Protein AF-A0A2D4YF28-F1 (afdb_monomer_lite)

Radius of gyration: 13.94 Å; chains: 1; bounding box: 31×30×35 Å

Sequence (74 aa):
QPWVSDHTMRDVNLQAQVNTTKALFDNFWHEDWFAGGFVWKW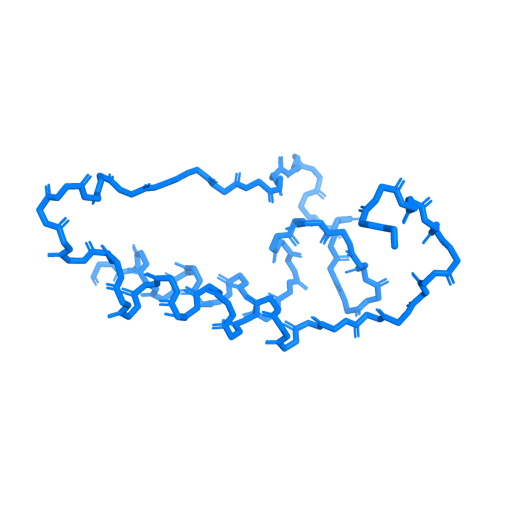FIMHDEVGGHDNPMFTPQNKPVEEVLREYYKN

pLDDT: mean 90.77, std 12.5, range [50.28, 98.62]

Secondary structure (DSSP, 8-state):
-TT---TT-----HHHHHHHHHHHHHHHTTSTT------S---S-GGGS--TT--SS--TTSHHHHHHHHHT--

Struc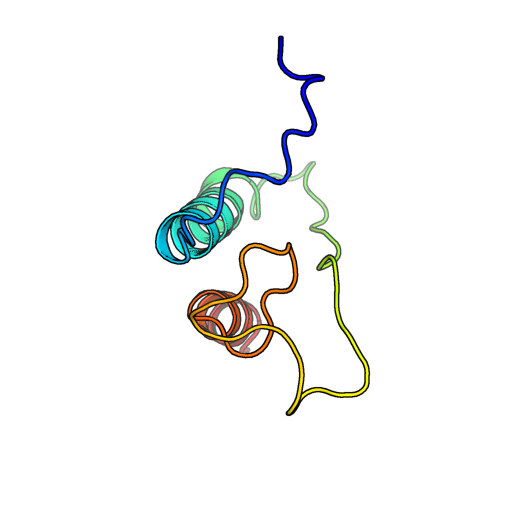ture (mmCIF, N/CA/C/O backbone):
data_AF-A0A2D4YF28-F1
#
_entry.id   AF-A0A2D4YF28-F1
#
loop_
_atom_site.group_PDB
_atom_site.id
_atom_site.type_symbol
_atom_site.label_atom_id
_atom_site.label_alt_id
_atom_site.label_comp_id
_atom_site.label_asym_id
_atom_site.label_entity_id
_atom_site.label_seq_id
_atom_site.pdbx_PDB_ins_code
_atom_site.Cartn_x
_atom_site.Cartn_y
_atom_site.Cartn_z
_atom_site.occupancy
_atom_site.B_iso_or_equiv
_atom_site.auth_seq_id
_atom_site.auth_comp_id
_atom_site.auth_asym_id
_atom_site.auth_atom_id
_atom_site.pdbx_PDB_model_num
ATOM 1 N N . GLN A 1 1 ? 17.981 16.744 2.867 1.00 50.28 1 GLN A N 1
ATOM 2 C CA . GLN A 1 1 ? 16.915 17.486 2.168 1.00 50.28 1 GLN A CA 1
ATOM 3 C C . GLN A 1 1 ? 15.834 16.486 1.747 1.00 50.28 1 GLN A C 1
ATOM 5 O O . GLN A 1 1 ? 16.025 15.833 0.733 1.00 50.28 1 GLN A O 1
ATOM 10 N N . PRO A 1 2 ? 14.747 16.283 2.514 1.00 51.03 2 PRO A N 1
ATOM 11 C CA . PRO A 1 2 ? 13.676 15.336 2.155 1.00 51.03 2 PRO A CA 1
ATOM 12 C C . PRO A 1 2 ? 12.872 15.726 0.896 1.00 51.03 2 PRO A C 1
ATOM 14 O O . PRO A 1 2 ? 12.052 14.946 0.435 1.00 51.03 2 PRO A O 1
ATOM 17 N N . TRP A 1 3 ? 13.107 16.919 0.338 1.00 76.00 3 TRP A N 1
ATOM 18 C CA . TRP A 1 3 ? 12.483 17.430 -0.891 1.00 76.00 3 TRP A CA 1
ATOM 19 C C . TRP A 1 3 ? 13.259 17.099 -2.172 1.00 76.00 3 TRP A C 1
ATOM 21 O O . TRP A 1 3 ? 12.852 17.502 -3.259 1.00 76.00 3 TRP A O 1
ATOM 31 N N . VAL A 1 4 ? 14.395 16.408 -2.060 1.00 64.19 4 VAL A N 1
ATOM 32 C CA . VAL A 1 4 ? 15.146 15.952 -3.228 1.00 64.19 4 VAL A CA 1
ATOM 33 C C . VAL A 1 4 ? 14.418 14.735 -3.796 1.00 64.19 4 VAL A C 1
ATOM 35 O O . VAL A 1 4 ? 14.602 13.613 -3.333 1.00 64.19 4 VAL A O 1
ATOM 38 N N . SER A 1 5 ? 13.556 14.969 -4.788 1.00 62.91 5 SER A N 1
ATOM 39 C CA . SER A 1 5 ? 12.959 13.925 -5.626 1.00 62.91 5 SER A CA 1
ATOM 40 C C . SER A 1 5 ? 13.988 13.464 -6.657 1.00 62.91 5 SER A C 1
ATOM 42 O O . SER A 1 5 ? 13.861 13.720 -7.856 1.00 62.91 5 SER A O 1
ATOM 44 N N . ASP A 1 6 ? 15.074 12.867 -6.174 1.00 63.38 6 ASP A N 1
ATOM 45 C CA . ASP A 1 6 ? 16.079 12.282 -7.045 1.00 63.38 6 ASP A CA 1
ATOM 46 C C . ASP A 1 6 ? 15.557 10.942 -7.572 1.00 63.38 6 ASP A C 1
ATOM 48 O O . ASP A 1 6 ? 15.553 9.919 -6.889 1.00 63.38 6 ASP A O 1
ATOM 52 N N . HIS A 1 7 ? 15.084 10.968 -8.815 1.00 61.28 7 HIS A N 1
ATOM 53 C CA . HIS A 1 7 ? 14.612 9.787 -9.530 1.00 61.28 7 HIS A CA 1
ATOM 54 C C . HIS A 1 7 ? 15.760 8.856 -9.974 1.00 61.28 7 HIS A C 1
ATOM 56 O O . HIS A 1 7 ? 15.510 7.886 -10.688 1.00 61.28 7 HIS A O 1
ATOM 62 N N . THR A 1 8 ? 17.016 9.130 -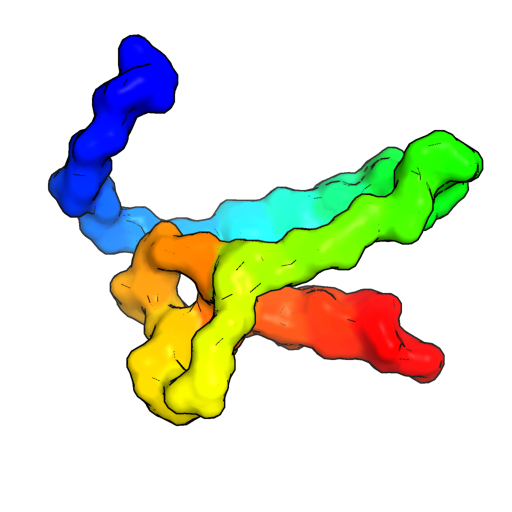9.591 1.00 65.06 8 THR A N 1
ATOM 63 C CA . THR A 1 8 ? 18.159 8.246 -9.869 1.00 65.06 8 THR A CA 1
ATOM 64 C C . THR A 1 8 ? 18.272 7.069 -8.901 1.00 65.06 8 THR A C 1
ATOM 66 O O . THR A 1 8 ? 18.971 6.107 -9.225 1.00 65.06 8 THR A O 1
ATOM 69 N N . MET A 1 9 ? 17.553 7.080 -7.768 1.00 61.88 9 MET A N 1
ATOM 70 C CA . MET A 1 9 ? 17.391 5.888 -6.927 1.00 61.88 9 MET A CA 1
ATOM 71 C C . MET A 1 9 ? 16.628 4.809 -7.707 1.00 61.88 9 MET A C 1
ATOM 73 O O . MET A 1 9 ? 15.408 4.862 -7.847 1.00 61.88 9 MET A O 1
ATOM 77 N N . ARG A 1 10 ? 17.373 3.835 -8.237 1.00 65.56 10 ARG A N 1
ATOM 78 C CA . ARG A 1 10 ? 16.848 2.688 -8.998 1.00 65.56 10 ARG A CA 1
ATOM 79 C C . ARG A 1 10 ? 16.611 1.449 -8.144 1.00 65.56 10 ARG A C 1
ATOM 81 O O . ARG A 1 10 ? 15.988 0.508 -8.624 1.00 65.56 10 ARG A O 1
ATOM 88 N N . ASP A 1 11 ? 17.114 1.437 -6.914 1.00 82.69 11 ASP A N 1
ATOM 89 C CA . ASP A 1 11 ? 17.043 0.254 -6.068 1.00 82.69 11 ASP A CA 1
ATOM 90 C C . ASP A 1 11 ? 15.605 0.023 -5.610 1.00 82.69 11 ASP A C 1
ATOM 92 O O . ASP A 1 11 ? 14.986 0.858 -4.944 1.00 82.69 11 ASP A O 1
ATOM 96 N N . VAL A 1 12 ? 15.067 -1.136 -5.976 1.00 90.56 12 VAL A N 1
ATOM 97 C CA . VAL A 1 12 ? 13.718 -1.533 -5.593 1.00 90.56 12 VAL A CA 1
ATOM 98 C C . VAL A 1 12 ? 13.779 -2.259 -4.255 1.00 90.56 12 VAL A C 1
ATOM 100 O O . VAL A 1 12 ? 14.426 -3.295 -4.119 1.00 90.56 12 VAL A O 1
ATOM 103 N N . ASN A 1 13 ? 13.069 -1.731 -3.257 1.00 94.56 13 ASN A N 1
ATOM 104 C CA . ASN A 1 13 ? 12.956 -2.355 -1.941 1.00 94.56 13 ASN A CA 1
ATOM 105 C C . ASN A 1 13 ? 11.517 -2.808 -1.665 1.00 94.56 13 ASN A C 1
ATOM 107 O O . ASN A 1 13 ? 10.756 -2.157 -0.949 1.00 94.56 13 ASN A O 1
ATOM 111 N N . LEU A 1 14 ? 11.148 -3.958 -2.231 1.00 96.75 14 LEU A N 1
ATOM 112 C CA . LEU A 1 14 ? 9.819 -4.552 -2.042 1.00 96.75 14 LEU A CA 1
ATOM 113 C C . LEU A 1 14 ? 9.553 -4.917 -0.575 1.00 96.75 14 LEU A C 1
ATOM 115 O O . LEU A 1 14 ? 8.426 -4.801 -0.092 1.00 96.75 14 LEU A O 1
ATOM 119 N N . GLN A 1 15 ? 10.595 -5.324 0.156 1.00 97.81 15 GLN A N 1
ATOM 120 C CA . GLN A 1 15 ? 10.465 -5.720 1.555 1.00 97.81 15 GLN A CA 1
ATOM 121 C C . GLN A 1 15 ? 10.119 -4.530 2.457 1.00 97.81 15 GLN A C 1
ATOM 123 O O . GLN A 1 15 ? 9.370 -4.690 3.417 1.00 97.81 15 GLN A O 1
ATOM 128 N N . ALA A 1 16 ? 10.603 -3.326 2.141 1.00 96.81 16 ALA A N 1
ATOM 129 C CA . ALA A 1 16 ? 10.206 -2.116 2.854 1.00 96.81 16 ALA A CA 1
ATOM 130 C C . ALA A 1 16 ? 8.701 -1.839 2.707 1.00 96.81 16 ALA A C 1
ATOM 132 O O . ALA A 1 16 ? 8.049 -1.487 3.690 1.00 96.81 16 ALA A O 1
ATOM 133 N N . GLN A 1 17 ? 8.127 -2.062 1.519 1.00 97.56 17 GLN A N 1
ATOM 134 C CA . GLN A 1 17 ? 6.684 -1.922 1.297 1.00 97.56 17 GLN A CA 1
ATOM 135 C C . GLN A 1 17 ? 5.898 -2.949 2.131 1.00 97.56 17 GLN A C 1
ATOM 137 O O . GLN A 1 17 ? 4.961 -2.582 2.832 1.00 97.56 17 GLN A O 1
ATOM 142 N N . VAL A 1 18 ? 6.343 -4.212 2.159 1.00 98.50 18 VAL A N 1
ATOM 143 C CA . VAL A 1 18 ? 5.754 -5.270 3.006 1.00 98.50 18 VAL A CA 1
ATOM 144 C C . VAL A 1 18 ? 5.811 -4.906 4.489 1.00 98.50 18 VAL A C 1
ATOM 146 O O . VAL A 1 18 ? 4.800 -4.971 5.186 1.00 98.50 18 VAL A O 1
ATOM 149 N N . ASN A 1 19 ? 6.990 -4.524 4.980 1.00 98.62 19 ASN A N 1
ATOM 150 C CA . ASN A 1 19 ? 7.212 -4.266 6.399 1.00 98.62 19 ASN A CA 1
ATOM 151 C C . ASN A 1 19 ? 6.412 -3.058 6.886 1.00 98.62 19 ASN A C 1
ATOM 153 O O . ASN A 1 19 ? 5.839 -3.106 7.969 1.00 98.62 19 ASN A O 1
ATOM 157 N N . THR A 1 20 ? 6.351 -1.988 6.093 1.00 97.69 20 THR A N 1
ATOM 158 C CA . THR A 1 20 ? 5.600 -0.781 6.466 1.00 97.69 20 THR A CA 1
ATOM 159 C C . THR A 1 20 ? 4.093 -1.019 6.452 1.00 97.69 20 THR A C 1
ATOM 161 O O . THR A 1 20 ? 3.412 -0.560 7.363 1.00 97.69 20 THR A O 1
ATOM 164 N N . THR A 1 21 ? 3.568 -1.785 5.490 1.00 97.88 21 THR A N 1
ATOM 165 C CA . THR A 1 21 ? 2.151 -2.176 5.485 1.00 97.88 21 THR A CA 1
ATOM 166 C C . THR A 1 21 ? 1.799 -3.067 6.676 1.00 97.88 21 THR A C 1
ATOM 168 O O . THR A 1 21 ? 0.802 -2.805 7.340 1.00 97.88 21 THR A O 1
ATOM 171 N N . LYS A 1 22 ? 2.632 -4.060 7.018 1.00 98.38 22 LYS A N 1
ATOM 172 C CA . LYS A 1 22 ? 2.424 -4.871 8.231 1.00 98.38 22 LYS A CA 1
ATOM 173 C C . LYS A 1 22 ? 2.476 -4.027 9.501 1.00 98.38 22 LYS A C 1
ATOM 175 O O . LYS A 1 22 ? 1.560 -4.094 10.303 1.00 98.38 22 LYS A O 1
ATOM 180 N N . ALA A 1 23 ? 3.484 -3.166 9.640 1.00 98.31 23 ALA A N 1
ATOM 181 C CA . ALA A 1 23 ? 3.586 -2.273 10.790 1.00 98.31 23 ALA A CA 1
ATOM 182 C C . ALA A 1 23 ? 2.372 -1.336 10.910 1.00 98.31 23 ALA A C 1
ATOM 184 O O . ALA A 1 23 ? 1.922 -1.078 12.023 1.00 98.31 23 ALA A O 1
ATOM 185 N N . LEU A 1 24 ? 1.815 -0.856 9.791 1.00 97.50 24 LEU A N 1
ATOM 186 C CA . LEU A 1 24 ? 0.574 -0.081 9.802 1.00 97.50 24 LEU A CA 1
ATOM 187 C C . LEU A 1 24 ? -0.583 -0.899 10.393 1.00 97.50 24 LEU A C 1
ATOM 189 O O . LEU A 1 24 ? -1.279 -0.415 11.286 1.00 97.50 24 LEU A O 1
ATOM 193 N N . PHE A 1 25 ? -0.755 -2.134 9.916 1.00 96.75 25 PHE A N 1
ATOM 194 C CA . PHE A 1 25 ? -1.795 -3.036 10.398 1.00 96.75 25 PHE A CA 1
ATOM 195 C C . PHE A 1 25 ? -1.632 -3.391 11.879 1.00 96.75 25 PHE A C 1
ATOM 197 O O . PHE A 1 25 ? -2.583 -3.281 12.650 1.00 96.75 25 PHE A O 1
ATOM 204 N N . ASP A 1 26 ? -0.418 -3.749 12.286 1.00 97.31 26 ASP A N 1
ATOM 205 C CA . ASP A 1 26 ? -0.128 -4.233 13.634 1.00 97.31 26 ASP A CA 1
ATOM 206 C C . ASP A 1 26 ? -0.258 -3.132 14.696 1.00 97.31 26 ASP A C 1
ATOM 208 O O . ASP A 1 26 ? -0.674 -3.413 15.816 1.00 97.31 26 ASP A O 1
ATOM 212 N N . ASN A 1 27 ? 0.104 -1.886 14.365 1.00 97.50 27 ASN A N 1
ATOM 213 C CA . ASN A 1 27 ? 0.207 -0.812 15.361 1.00 97.50 27 ASN A CA 1
ATOM 214 C C . ASN A 1 27 ? -0.987 0.141 15.384 1.00 97.50 27 ASN A C 1
ATOM 216 O O . ASN A 1 27 ? -1.231 0.749 16.418 1.00 97.50 27 ASN A O 1
ATOM 220 N N . PHE A 1 28 ? -1.690 0.329 14.263 1.00 97.00 28 PHE A N 1
ATOM 221 C CA . PHE A 1 28 ? -2.704 1.386 14.170 1.00 97.00 28 PHE A CA 1
ATOM 222 C C . PHE A 1 28 ? -4.101 0.872 13.852 1.00 97.00 28 PHE A C 1
ATOM 224 O O . PHE A 1 28 ? -5.071 1.545 14.168 1.00 97.00 28 PHE A O 1
ATOM 231 N N . TRP A 1 29 ? -4.245 -0.304 13.244 1.00 96.50 29 TRP A N 1
ATOM 232 C CA . TRP A 1 29 ? -5.529 -0.693 12.653 1.00 96.50 29 TRP A CA 1
ATOM 233 C C . TRP A 1 29 ? -6.648 -0.985 13.658 1.00 96.50 29 TRP A C 1
ATOM 235 O O . TRP A 1 29 ? -7.820 -0.941 13.298 1.00 96.50 29 TRP A O 1
ATOM 245 N N . HIS A 1 30 ? -6.286 -1.276 14.908 1.00 95.81 30 HIS A N 1
ATOM 246 C CA . HIS A 1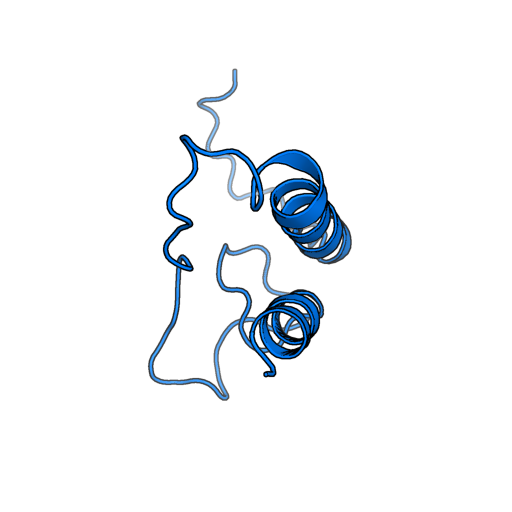 30 ? -7.229 -1.546 15.997 1.00 95.81 30 HIS A CA 1
ATOM 247 C C . HIS A 1 30 ? -7.401 -0.356 16.948 1.00 95.81 30 HIS A C 1
ATOM 249 O O . HIS A 1 30 ? -8.066 -0.483 17.972 1.00 95.81 30 HIS A O 1
ATOM 255 N N . GLU A 1 31 ? -6.790 0.785 16.638 1.00 98.06 31 GLU A N 1
ATOM 256 C CA . GLU A 1 31 ? -6.941 1.999 17.428 1.00 98.06 31 GLU A CA 1
ATOM 257 C C . GLU A 1 31 ? -8.287 2.667 17.123 1.00 98.06 31 GLU A C 1
ATOM 259 O O . GLU A 1 31 ? -8.623 2.884 15.959 1.00 98.06 31 GLU A O 1
ATOM 264 N N . ASP A 1 32 ? -9.034 3.075 18.155 1.00 98.06 32 ASP A N 1
ATOM 265 C CA . ASP A 1 32 ? -10.397 3.625 18.009 1.00 98.06 32 ASP A CA 1
ATOM 266 C C . ASP A 1 32 ? -10.479 4.853 17.083 1.00 98.06 32 ASP A C 1
ATOM 268 O O . ASP A 1 32 ? -11.515 5.139 16.480 1.00 98.06 32 ASP A O 1
ATOM 272 N N . TRP A 1 33 ? -9.387 5.609 16.977 1.00 97.69 33 TRP A N 1
ATOM 273 C CA . TRP A 1 33 ? -9.297 6.807 16.143 1.00 97.69 33 TRP A CA 1
ATOM 274 C C . TRP A 1 33 ? -8.890 6.508 14.691 1.00 97.69 33 TRP A C 1
ATOM 276 O O . TRP A 1 33 ? -8.965 7.403 13.843 1.00 97.69 33 TRP A O 1
ATOM 286 N N . PHE A 1 34 ? -8.455 5.285 14.380 1.00 97.56 34 PHE A N 1
ATOM 287 C CA . PHE A 1 34 ? -7.940 4.912 13.069 1.00 97.56 34 PHE A CA 1
ATOM 288 C C . PHE A 1 34 ? -9.005 4.181 12.241 1.00 97.56 34 PHE A C 1
ATOM 290 O O . PHE A 1 34 ? -9.199 2.975 12.335 1.00 97.56 34 PHE A O 1
ATOM 297 N N . ALA A 1 35 ? -9.686 4.918 11.362 1.00 96.50 35 ALA A N 1
ATOM 298 C CA . ALA A 1 35 ? -10.782 4.383 10.546 1.00 96.50 35 ALA A CA 1
ATOM 299 C C . ALA A 1 35 ? -10.336 3.531 9.332 1.00 96.50 35 ALA A C 1
ATOM 301 O O . ALA A 1 35 ? -11.178 3.118 8.533 1.00 96.50 35 ALA A O 1
ATOM 302 N N . GLY A 1 36 ? -9.032 3.303 9.150 1.00 94.81 36 GLY A N 1
ATOM 303 C CA . GLY A 1 36 ? -8.464 2.607 7.992 1.00 94.81 36 GLY A CA 1
ATOM 304 C C . GLY A 1 36 ? -7.793 3.547 6.984 1.00 94.81 36 GLY A C 1
ATOM 305 O O . GLY A 1 36 ? -7.319 4.630 7.328 1.00 94.81 36 GLY A O 1
ATOM 306 N N . GLY A 1 37 ? -7.729 3.133 5.714 1.00 93.06 37 GLY A N 1
ATOM 307 C CA . GLY A 1 37 ? -7.073 3.915 4.665 1.00 93.06 37 GLY A CA 1
ATOM 308 C C . GLY A 1 37 ? -7.368 3.445 3.241 1.00 93.06 37 GLY A C 1
ATOM 309 O O . GLY A 1 37 ? -7.959 2.391 3.021 1.00 93.06 37 GLY A O 1
ATOM 310 N N . PHE A 1 38 ? -6.926 4.242 2.265 1.00 94.69 38 PHE A N 1
ATOM 311 C CA . PHE A 1 38 ? -7.044 3.939 0.838 1.00 94.69 38 PHE A CA 1
ATOM 312 C C . PHE A 1 38 ? -5.696 3.519 0.261 1.00 94.69 38 PHE A C 1
ATOM 314 O O . PHE A 1 38 ? -4.675 4.172 0.482 1.00 94.69 38 PHE A O 1
ATOM 321 N N . VAL A 1 39 ? -5.704 2.454 -0.536 1.00 94.88 39 VAL A N 1
ATOM 322 C CA . VAL A 1 39 ? -4.514 1.991 -1.250 1.00 94.88 39 VAL A CA 1
ATOM 323 C C . VAL A 1 39 ? -4.164 2.967 -2.372 1.00 94.88 39 VAL A C 1
ATOM 325 O O . VAL A 1 39 ? -4.994 3.298 -3.218 1.00 94.88 39 VAL A O 1
ATOM 328 N N . TRP A 1 40 ? -2.902 3.390 -2.412 1.00 94.12 40 TRP A N 1
ATOM 329 C CA . TRP A 1 40 ? -2.369 4.291 -3.430 1.00 94.12 40 TRP A CA 1
ATOM 330 C C . TRP A 1 40 ? -1.126 3.675 -4.091 1.00 94.12 40 TRP A C 1
ATOM 332 O O . TRP A 1 40 ? -0.151 3.391 -3.410 1.00 94.12 40 TRP A O 1
ATOM 342 N N . LYS A 1 41 ? -1.055 3.457 -5.406 1.00 92.56 41 LYS A N 1
ATOM 343 C CA . LYS A 1 41 ? -2.089 3.615 -6.445 1.00 92.56 41 LYS A CA 1
ATOM 344 C C . LYS A 1 41 ? -2.530 2.255 -6.970 1.00 92.56 41 LYS A C 1
ATOM 346 O O . LYS A 1 41 ? -1.729 1.323 -6.995 1.00 92.56 41 LYS A O 1
ATOM 351 N N . TRP A 1 42 ? -3.761 2.188 -7.460 1.00 95.31 42 TRP A N 1
ATOM 352 C CA . TRP A 1 42 ? -4.280 1.032 -8.182 1.00 95.31 42 TRP A CA 1
ATOM 353 C C . TRP A 1 42 ? -4.590 1.418 -9.631 1.00 95.31 42 TRP A C 1
ATOM 355 O O . TRP A 1 42 ? -5.247 2.429 -9.877 1.00 95.31 42 TRP A O 1
ATOM 365 N N . PHE A 1 43 ? -4.093 0.641 -10.586 1.00 96.56 43 PHE A N 1
ATOM 366 C CA . PHE A 1 43 ? -4.223 0.858 -12.022 1.00 96.56 43 PHE A CA 1
ATOM 367 C C . PHE A 1 43 ? -5.119 -0.207 -12.661 1.00 96.56 43 PHE A C 1
ATOM 369 O O . PHE A 1 43 ? -5.178 -1.347 -12.201 1.00 96.56 43 PHE A O 1
ATOM 3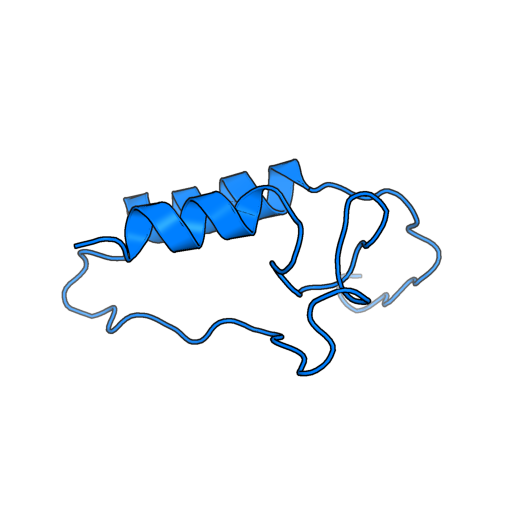76 N N . ILE A 1 44 ? -5.780 0.173 -13.759 1.00 96.81 44 ILE A N 1
ATOM 377 C CA . ILE A 1 44 ? -6.717 -0.681 -14.508 1.00 96.81 44 ILE A CA 1
ATOM 378 C C . ILE A 1 44 ? -5.986 -1.825 -15.231 1.00 96.81 44 ILE A C 1
ATOM 380 O O . ILE A 1 44 ? -6.486 -2.944 -15.265 1.00 96.81 44 ILE A O 1
ATOM 384 N N . MET A 1 45 ? -4.798 -1.560 -15.786 1.00 95.62 45 MET A N 1
ATOM 385 C CA . MET A 1 45 ? -4.005 -2.531 -16.555 1.00 95.62 45 MET A CA 1
ATOM 386 C C . MET A 1 45 ? -3.204 -3.434 -15.607 1.00 95.62 45 MET A C 1
ATOM 388 O O . MET A 1 45 ? -1.987 -3.315 -15.520 1.00 95.62 45 MET A O 1
ATOM 392 N N . HIS A 1 46 ? -3.902 -4.273 -14.832 1.00 94.06 46 HIS A N 1
ATOM 393 C CA . HIS A 1 46 ? -3.312 -5.050 -13.735 1.00 94.06 46 HIS A CA 1
ATOM 394 C C . HIS A 1 46 ? -2.098 -5.876 -14.174 1.00 94.06 46 HIS A C 1
ATOM 396 O O . HIS A 1 46 ? -1.097 -5.861 -13.470 1.00 94.06 46 HIS A O 1
ATOM 402 N N . ASP A 1 47 ? -2.136 -6.493 -15.353 1.00 95.38 47 ASP A N 1
ATOM 403 C CA . ASP A 1 47 ? -1.062 -7.371 -15.840 1.00 95.38 47 ASP A CA 1
ATOM 404 C C . ASP A 1 47 ? 0.217 -6.620 -16.271 1.00 95.38 47 ASP A C 1
ATOM 406 O O . ASP A 1 47 ? 1.251 -7.240 -16.508 1.00 95.38 47 ASP A O 1
ATOM 410 N N . GLU A 1 48 ? 0.172 -5.285 -16.360 1.00 94.75 48 GLU A N 1
ATOM 411 C CA . GLU A 1 48 ? 1.265 -4.446 -16.882 1.00 94.75 48 GLU A CA 1
ATOM 412 C C . GLU A 1 48 ? 1.888 -3.515 -15.825 1.00 94.75 48 GLU A C 1
ATOM 414 O O . GLU A 1 48 ? 2.796 -2.737 -16.130 1.00 94.75 48 GLU A O 1
ATOM 419 N N . VAL A 1 49 ? 1.408 -3.547 -14.578 1.00 95.31 49 VAL A N 1
ATOM 420 C CA . VAL A 1 49 ? 1.809 -2.592 -13.530 1.00 95.31 49 VAL A CA 1
ATOM 421 C C . VAL A 1 49 ? 2.458 -3.262 -12.329 1.00 95.31 49 VAL A C 1
ATOM 423 O O . VAL A 1 49 ? 2.165 -4.401 -11.982 1.00 95.31 49 VAL A O 1
ATOM 426 N N . GLY A 1 50 ? 3.321 -2.514 -11.641 1.00 94.88 50 GLY A N 1
ATOM 427 C CA . GLY A 1 50 ? 4.022 -3.025 -10.469 1.00 94.88 50 GLY A CA 1
ATOM 428 C C . GLY A 1 50 ? 5.076 -4.065 -10.843 1.00 94.88 50 GLY A C 1
ATOM 429 O O . GLY A 1 50 ? 5.821 -3.852 -11.797 1.00 94.88 50 GLY A O 1
ATOM 430 N N . GLY A 1 51 ? 5.188 -5.141 -10.066 1.00 94.81 51 GLY A N 1
ATOM 431 C CA . GLY A 1 51 ? 6.214 -6.165 -10.283 1.00 94.81 51 GLY A CA 1
ATOM 432 C C . GLY A 1 51 ? 7.528 -5.913 -9.540 1.00 94.81 51 GLY A C 1
ATOM 433 O O . GLY A 1 51 ? 7.691 -4.926 -8.812 1.00 94.81 51 GLY A O 1
ATOM 434 N N . HIS A 1 52 ? 8.473 -6.838 -9.724 1.00 93.19 52 HIS A N 1
ATOM 435 C CA . HIS A 1 52 ? 9.700 -6.916 -8.928 1.00 93.19 52 HIS A CA 1
ATOM 436 C C . HIS A 1 52 ? 10.682 -5.758 -9.143 1.00 93.19 52 HIS A C 1
ATOM 438 O O . HIS A 1 52 ? 11.399 -5.406 -8.211 1.00 93.19 52 HIS A O 1
ATOM 444 N N . ASP A 1 53 ? 10.655 -5.132 -10.320 1.00 92.38 53 ASP A N 1
ATOM 445 C CA . ASP A 1 53 ? 11.557 -4.034 -10.693 1.00 92.38 53 ASP A CA 1
ATOM 446 C C . ASP A 1 53 ? 10.889 -2.654 -10.594 1.00 92.38 53 ASP A C 1
ATOM 448 O O . ASP A 1 53 ? 11.421 -1.649 -11.064 1.00 92.38 53 ASP A O 1
ATOM 452 N N . ASN A 1 54 ? 9.697 -2.575 -9.993 1.00 91.88 54 ASN A N 1
ATOM 453 C CA . ASN A 1 54 ? 8.937 -1.336 -9.904 1.00 91.88 54 ASN A CA 1
ATOM 454 C C . ASN A 1 54 ? 9.142 -0.640 -8.542 1.00 91.88 54 ASN A C 1
ATOM 456 O O . ASN A 1 54 ? 8.614 -1.112 -7.530 1.00 91.88 54 ASN A O 1
ATOM 460 N N . PRO A 1 55 ? 9.810 0.529 -8.490 1.00 90.81 55 PRO A N 1
ATOM 461 C CA . PRO A 1 55 ? 10.016 1.274 -7.245 1.00 90.81 55 PRO A CA 1
ATOM 462 C C . PRO A 1 55 ? 8.813 2.155 -6.854 1.00 90.81 55 PRO A C 1
ATOM 464 O O . PRO A 1 55 ? 8.863 2.867 -5.855 1.00 90.81 55 PRO A O 1
ATOM 467 N N . MET A 1 56 ? 7.732 2.152 -7.643 1.00 91.44 56 MET A N 1
ATOM 468 C CA . MET A 1 56 ? 6.583 3.041 -7.445 1.00 91.44 56 MET A CA 1
ATOM 469 C C . MET A 1 56 ? 5.607 2.510 -6.385 1.00 91.44 56 MET A C 1
ATOM 471 O O . MET A 1 56 ? 5.658 1.359 -5.969 1.00 91.44 56 MET A O 1
ATOM 475 N N . PHE A 1 57 ? 4.659 3.350 -5.969 1.00 93.75 57 PHE A N 1
ATOM 476 C CA . PHE A 1 57 ? 3.788 3.091 -4.814 1.00 93.75 57 PHE A CA 1
ATOM 477 C C . PHE A 1 57 ? 2.803 1.927 -4.953 1.00 93.75 57 PHE A C 1
ATOM 479 O O . PHE A 1 57 ? 2.346 1.412 -3.937 1.00 93.75 57 PHE A O 1
ATOM 486 N N . THR A 1 58 ? 2.434 1.532 -6.176 1.00 96.75 58 THR A N 1
ATOM 487 C CA . THR A 1 58 ? 1.404 0.500 -6.362 1.00 96.75 58 THR A CA 1
ATOM 488 C C . THR A 1 58 ? 1.800 -0.805 -5.668 1.00 96.75 58 THR A C 1
ATOM 490 O O . THR A 1 58 ? 2.964 -1.205 -5.773 1.00 96.75 58 THR A O 1
ATOM 493 N N . PRO A 1 59 ? 0.876 -1.453 -4.939 1.00 97.31 59 PRO A N 1
ATOM 494 C CA . PRO A 1 59 ? 1.116 -2.779 -4.392 1.00 97.31 59 PRO A CA 1
ATOM 495 C C . PRO A 1 59 ? 0.960 -3.884 -5.442 1.00 97.31 59 PRO A C 1
ATOM 497 O O . PRO A 1 59 ? 1.405 -4.992 -5.178 1.00 97.31 59 PRO A O 1
ATOM 500 N N . GLN A 1 60 ? 0.346 -3.600 -6.600 1.00 97.62 60 GLN A N 1
ATOM 501 C CA . GLN A 1 60 ? -0.001 -4.611 -7.602 1.00 97.62 60 GLN A CA 1
ATOM 502 C C . GLN A 1 60 ? 1.217 -5.420 -8.049 1.00 97.62 60 GLN A C 1
ATOM 504 O O . GLN A 1 60 ? 2.285 -4.855 -8.289 1.00 97.62 60 GLN A O 1
ATOM 509 N N . ASN A 1 61 ? 1.051 -6.734 -8.165 1.00 97.50 61 ASN A N 1
ATOM 510 C CA . ASN A 1 61 ? 2.079 -7.692 -8.568 1.00 97.50 61 ASN A CA 1
ATOM 511 C C . ASN A 1 61 ? 3.362 -7.616 -7.725 1.00 97.50 61 ASN A C 1
ATOM 513 O O . ASN A 1 61 ? 4.451 -7.951 -8.193 1.00 97.50 61 ASN A O 1
ATOM 517 N N . LYS A 1 62 ? 3.262 -7.148 -6.477 1.00 97.88 62 LYS A N 1
ATOM 518 C CA . LYS A 1 62 ? 4.367 -7.119 -5.511 1.00 97.88 62 LYS A CA 1
ATOM 519 C C . LYS A 1 62 ? 4.025 -7.976 -4.300 1.00 97.88 62 LYS A C 1
ATOM 521 O O . LYS A 1 62 ? 2.851 -8.192 -4.014 1.00 97.88 62 LYS A O 1
ATOM 526 N N . PRO A 1 63 ? 5.029 -8.387 -3.506 1.00 98.25 63 PRO A N 1
ATOM 527 C CA . PRO A 1 63 ? 4.792 -9.160 -2.288 1.00 98.25 63 PRO A CA 1
ATOM 528 C C . PRO A 1 63 ? 3.805 -8.516 -1.299 1.00 98.25 63 PRO A C 1
ATOM 530 O O . PRO A 1 63 ? 3.125 -9.223 -0.563 1.00 98.25 63 PRO A O 1
ATOM 533 N N . VAL A 1 64 ? 3.699 -7.181 -1.274 1.00 98.25 64 VAL A N 1
ATOM 534 C CA . VAL A 1 64 ? 2.738 -6.482 -0.406 1.00 98.25 64 VAL A CA 1
ATOM 535 C C . VAL A 1 64 ? 1.278 -6.698 -0.830 1.00 98.25 64 VAL A C 1
ATOM 537 O O . VAL A 1 64 ? 0.396 -6.590 0.017 1.00 98.25 64 VAL A O 1
ATOM 540 N N . GLU A 1 65 ? 0.996 -7.028 -2.098 1.00 97.81 65 GLU A N 1
ATOM 541 C CA . GLU A 1 65 ? -0.370 -7.336 -2.540 1.00 97.81 65 GLU A CA 1
ATOM 542 C C . GLU A 1 65 ? -0.939 -8.511 -1.750 1.00 97.81 65 GLU A C 1
ATOM 544 O O . GLU A 1 65 ? -2.088 -8.462 -1.324 1.00 97.81 65 GLU A O 1
ATOM 549 N N . GLU A 1 66 ? -0.118 -9.526 -1.487 1.00 98.00 66 GLU A N 1
ATOM 550 C CA . GLU A 1 66 ? -0.542 -10.687 -0.711 1.00 98.00 66 GLU A CA 1
ATOM 551 C C . GLU A 1 66 ? -0.790 -10.335 0.759 1.00 98.00 66 GLU A C 1
ATOM 553 O O . GLU A 1 66 ? -1.720 -10.848 1.369 1.00 98.00 66 GLU A O 1
ATOM 558 N N . VAL A 1 67 ? -0.025 -9.390 1.320 1.00 97.75 67 VAL A N 1
ATOM 559 C CA . VAL A 1 67 ? -0.288 -8.869 2.672 1.00 97.75 67 VAL A CA 1
ATOM 560 C C . VAL A 1 67 ? -1.660 -8.203 2.729 1.00 97.75 67 VAL A C 1
ATOM 562 O O . VAL A 1 67 ? -2.423 -8.467 3.652 1.00 97.75 67 VAL A O 1
ATOM 565 N N . LEU A 1 68 ? -1.986 -7.362 1.741 1.00 97.25 68 LEU A N 1
ATOM 566 C CA . LEU A 1 68 ? -3.308 -6.742 1.642 1.00 97.25 68 LEU A CA 1
ATOM 567 C C . LEU A 1 68 ? -4.398 -7.802 1.445 1.00 97.25 68 LEU A C 1
ATOM 569 O O . LEU A 1 68 ? -5.433 -7.734 2.101 1.00 97.25 68 LEU A O 1
ATOM 573 N N . ARG A 1 69 ? -4.162 -8.788 0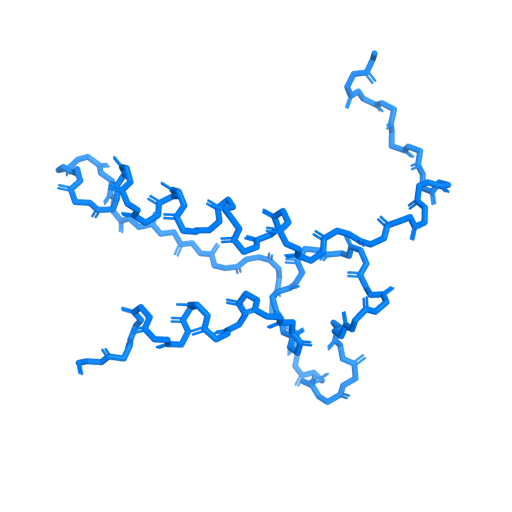.570 1.00 97.00 69 ARG A N 1
ATOM 574 C CA . ARG A 1 69 ? -5.111 -9.869 0.291 1.00 97.00 69 ARG A CA 1
ATOM 575 C C . ARG A 1 69 ? -5.448 -10.634 1.557 1.00 97.00 69 ARG A C 1
ATOM 577 O O . ARG A 1 69 ? -6.624 -10.741 1.868 1.00 97.00 69 ARG A O 1
ATOM 584 N N . GLU A 1 70 ? -4.447 -11.122 2.281 1.00 96.62 70 GLU A N 1
ATOM 585 C CA . GLU A 1 70 ? -4.671 -11.902 3.498 1.00 96.62 70 GLU A CA 1
ATOM 586 C C . GLU A 1 70 ? -5.278 -11.057 4.621 1.00 96.62 70 GLU A C 1
ATOM 588 O O . GLU A 1 70 ? -6.125 -11.557 5.349 1.00 96.62 70 GLU A O 1
ATOM 593 N N . TYR A 1 71 ? -4.922 -9.774 4.737 1.00 95.44 71 TYR A N 1
ATOM 594 C CA . TYR A 1 71 ? -5.499 -8.904 5.765 1.00 95.44 71 TYR A CA 1
ATOM 595 C C . TYR A 1 71 ? -7.000 -8.634 5.560 1.00 95.44 71 TYR A C 1
ATOM 597 O O . TYR A 1 71 ? -7.756 -8.554 6.523 1.00 95.44 71 TYR A O 1
ATOM 605 N N . TYR A 1 72 ? -7.444 -8.501 4.306 1.00 94.00 72 TYR A N 1
ATOM 606 C CA . TYR A 1 72 ? -8.852 -8.254 3.957 1.00 94.00 72 TYR A CA 1
ATOM 607 C C . TYR A 1 72 ? -9.631 -9.522 3.584 1.00 94.00 72 TYR A C 1
ATOM 609 O O . TYR A 1 72 ? -10.791 -9.446 3.171 1.00 94.00 72 TYR A O 1
ATOM 617 N N . LYS A 1 73 ? -9.005 -10.693 3.694 1.00 93.38 73 LYS A N 1
ATOM 618 C CA . LYS A 1 73 ? -9.651 -11.986 3.493 1.00 93.38 73 LYS A CA 1
ATOM 619 C C . LYS A 1 73 ? -10.388 -12.338 4.778 1.00 93.38 73 LYS A C 1
ATOM 621 O O . LYS A 1 73 ? -9.760 -12.512 5.813 1.00 93.38 73 LYS A O 1
ATOM 626 N N . ASN A 1 74 ? -11.715 -12.372 4.670 1.00 61.22 74 ASN A N 1
ATOM 627 C CA . ASN A 1 74 ? -12.657 -12.635 5.763 1.00 61.22 74 ASN A CA 1
ATOM 628 C C . ASN A 1 74 ? -12.229 -13.774 6.695 1.00 61.22 74 ASN A C 1
ATOM 630 O O . ASN A 1 74 ? -11.990 -14.887 6.166 1.00 61.22 74 ASN A O 1
#

Foldseek 3Di:
DVPPPPPPPQDADLVVLQVVVVCCCVPPVPPPPDPDDDQPDDDPPLVPDDDDRDNDRHCRNTPNVVVVVVVPPD